Protein AF-D6D701-F1 (afdb_monomer_lite)

Sequence (117 aa):
MNKLYTLIYSVLIFTCLSCQQQTPQTQIEQTAIDFCEAFYNFNYTVAKEWSTPSSQSYLSFLASNVGQTHLEQLKTRGAAKVSVISSEIDANLEEASVVCQIKNAFVIHPIGEKWNT

Organism: NCBI:txid657309

Structure (mmCIF, N/CA/C/O backbone):
data_AF-D6D701-F1
#
_entry.id   AF-D6D701-F1
#
loop_
_atom_site.group_PDB
_atom_site.id
_atom_site.type_symbol
_atom_site.label_atom_id
_atom_site.label_alt_id
_atom_site.label_comp_id
_atom_site.label_asym_id
_atom_site.label_entity_id
_atom_site.label_seq_id
_atom_site.pdbx_PDB_ins_code
_atom_site.Cartn_x
_atom_site.Cartn_y
_atom_site.Cartn_z
_atom_site.occupancy
_atom_site.B_iso_or_equiv
_atom_site.auth_seq_id
_atom_site.auth_comp_id
_atom_site.auth_asym_id
_atom_site.auth_atom_id
_atom_site.pdbx_PDB_model_num
ATOM 1 N N . MET A 1 1 ? 43.244 -17.785 15.304 1.00 57.25 1 MET A N 1
ATOM 2 C CA . MET A 1 1 ? 42.059 -18.563 14.876 1.00 57.25 1 MET A CA 1
ATOM 3 C C . MET A 1 1 ? 40.802 -17.719 14.647 1.00 57.25 1 MET A C 1
ATOM 5 O O . MET A 1 1 ? 40.149 -17.979 13.653 1.00 57.25 1 MET A O 1
ATOM 9 N N . ASN A 1 2 ? 40.483 -16.679 15.434 1.00 58.97 2 ASN A N 1
ATOM 10 C CA . ASN A 1 2 ? 39.237 -15.900 15.237 1.00 58.97 2 ASN A CA 1
ATOM 11 C C . ASN A 1 2 ? 39.099 -15.181 13.881 1.00 58.97 2 ASN A C 1
ATOM 13 O O . ASN A 1 2 ? 38.012 -15.164 13.325 1.00 58.97 2 ASN A O 1
ATOM 17 N N . LYS A 1 3 ? 40.185 -14.639 13.311 1.00 56.88 3 LYS A N 1
ATOM 18 C CA . LYS A 1 3 ? 40.118 -13.855 12.060 1.00 56.88 3 LYS A CA 1
ATOM 19 C C . LYS A 1 3 ? 39.718 -14.678 10.827 1.00 56.88 3 LYS A C 1
ATOM 21 O O . LYS A 1 3 ? 39.060 -14.149 9.941 1.00 56.88 3 LYS A O 1
ATOM 26 N N . LEU A 1 4 ? 40.085 -15.964 10.788 1.00 70.06 4 LEU A N 1
ATOM 27 C CA . LEU A 1 4 ? 39.739 -16.861 9.681 1.00 70.06 4 LEU A CA 1
ATOM 28 C C . LEU A 1 4 ? 38.243 -17.204 9.703 1.00 70.06 4 LEU A C 1
ATOM 30 O O . LEU A 1 4 ? 37.595 -17.149 8.666 1.00 70.06 4 LEU A O 1
ATOM 34 N N . TYR A 1 5 ? 37.680 -17.453 10.890 1.00 63.91 5 TYR A N 1
ATOM 35 C CA . TYR A 1 5 ? 36.239 -17.651 11.051 1.00 63.91 5 TYR A CA 1
ATOM 36 C C . TYR A 1 5 ? 35.454 -16.386 10.696 1.00 63.91 5 TYR A C 1
ATOM 38 O O . TYR A 1 5 ? 34.478 -16.480 9.964 1.00 63.91 5 TYR A O 1
ATOM 46 N N . THR A 1 6 ? 35.899 -15.198 11.122 1.00 65.81 6 THR A N 1
ATOM 47 C CA . THR A 1 6 ? 35.238 -13.933 10.751 1.00 65.81 6 THR A CA 1
ATOM 48 C C . THR A 1 6 ? 35.228 -13.705 9.236 1.00 65.81 6 THR A C 1
ATOM 50 O O . THR A 1 6 ? 34.201 -13.309 8.693 1.00 65.81 6 THR A O 1
ATOM 53 N N . LEU A 1 7 ? 36.331 -14.007 8.541 1.00 66.62 7 LEU A N 1
ATOM 54 C CA . LEU A 1 7 ? 36.407 -13.926 7.078 1.00 66.62 7 LEU A CA 1
ATOM 55 C C . LEU A 1 7 ? 35.458 -14.924 6.402 1.00 66.62 7 LEU A C 1
ATOM 57 O O . LEU A 1 7 ? 34.691 -14.531 5.527 1.00 66.62 7 LEU A O 1
ATOM 61 N N . ILE A 1 8 ? 35.439 -16.179 6.856 1.00 73.38 8 ILE A N 1
ATOM 62 C CA . ILE A 1 8 ? 34.544 -17.218 6.326 1.00 73.38 8 ILE A CA 1
ATOM 63 C C . ILE A 1 8 ? 33.070 -16.833 6.528 1.00 73.38 8 ILE A C 1
ATOM 65 O O . ILE A 1 8 ? 32.294 -16.890 5.576 1.00 73.38 8 ILE A O 1
ATOM 69 N N . TYR A 1 9 ? 32.690 -16.360 7.720 1.00 64.19 9 TYR A N 1
ATOM 70 C CA . TYR A 1 9 ? 31.333 -15.872 7.981 1.00 64.19 9 TYR A CA 1
ATOM 71 C C . TYR A 1 9 ? 30.985 -14.645 7.126 1.00 64.19 9 TYR A C 1
ATOM 73 O O . TYR A 1 9 ? 29.876 -14.570 6.609 1.00 64.19 9 TYR A O 1
ATOM 81 N N . SER A 1 10 ? 31.922 -13.715 6.907 1.00 62.47 10 SER A N 1
ATOM 82 C CA . SER A 1 10 ? 31.676 -12.535 6.062 1.00 62.47 10 SER A CA 1
ATOM 83 C C . SER A 1 10 ? 31.431 -12.892 4.588 1.00 62.47 10 SER A C 1
ATOM 85 O O . SER A 1 10 ? 30.541 -12.323 3.961 1.00 62.47 10 SER A O 1
ATOM 87 N N . VAL A 1 11 ? 32.149 -13.889 4.056 1.00 64.94 11 VAL A N 1
ATOM 88 C CA . VAL A 1 11 ? 31.971 -14.392 2.682 1.00 64.94 11 VAL A CA 1
ATOM 89 C C . VAL A 1 11 ? 30.662 -15.183 2.545 1.00 64.94 11 VAL A C 1
ATOM 91 O O . VAL A 1 11 ? 29.958 -15.052 1.543 1.00 64.94 11 VAL A O 1
ATOM 94 N N . LEU A 1 12 ? 30.285 -15.956 3.569 1.00 60.28 12 LEU A N 1
ATOM 95 C CA . LEU A 1 12 ? 28.999 -16.666 3.616 1.00 60.28 12 LEU A CA 1
ATOM 96 C C . LEU A 1 12 ? 27.800 -15.704 3.668 1.00 60.28 12 LEU A C 1
ATOM 98 O O . LEU A 1 12 ? 26.803 -15.937 2.995 1.00 60.28 12 LEU A O 1
ATOM 102 N N . ILE A 1 13 ? 27.896 -14.591 4.400 1.00 60.75 13 ILE A N 1
ATOM 103 C CA . ILE A 1 13 ? 26.811 -13.596 4.467 1.00 60.75 13 ILE A CA 1
ATOM 104 C C . ILE A 1 13 ? 26.647 -12.862 3.121 1.00 60.75 13 ILE A C 1
ATOM 106 O O . ILE A 1 13 ? 25.521 -12.672 2.662 1.00 60.75 13 ILE A O 1
ATOM 110 N N . PHE A 1 14 ? 27.746 -12.513 2.440 1.00 56.22 14 PHE A N 1
ATOM 111 C CA . PHE A 1 14 ? 27.701 -11.842 1.129 1.00 56.22 14 PHE A CA 1
ATOM 112 C C . PHE A 1 14 ? 27.130 -12.720 0.001 1.00 56.22 14 PHE A C 1
ATOM 114 O O . PHE A 1 14 ? 26.435 -12.220 -0.888 1.00 56.22 14 PHE A O 1
ATOM 121 N N . THR A 1 15 ? 27.376 -14.032 0.039 1.00 57.12 15 THR A N 1
ATOM 122 C CA . THR A 1 15 ? 26.845 -14.972 -0.965 1.00 57.12 15 THR A CA 1
ATOM 123 C C . THR A 1 15 ? 25.345 -15.217 -0.793 1.00 57.12 15 THR A C 1
ATOM 125 O O . THR A 1 15 ? 24.647 -15.354 -1.792 1.00 57.12 15 THR A O 1
ATOM 128 N N . CYS A 1 16 ? 24.815 -15.158 0.435 1.00 56.31 16 CYS A N 1
ATOM 129 C CA . CYS A 1 16 ? 23.373 -15.263 0.685 1.00 56.31 16 CYS A CA 1
ATOM 130 C C . CYS A 1 16 ? 22.577 -14.027 0.220 1.00 56.31 16 CYS A C 1
ATOM 132 O O . CYS A 1 16 ? 21.482 -14.182 -0.313 1.00 56.31 16 CYS A O 1
ATOM 134 N N . LEU A 1 17 ? 23.119 -12.812 0.374 1.00 55.47 17 LEU A N 1
ATOM 135 C CA . LEU A 1 17 ? 22.460 -11.564 -0.061 1.00 55.47 17 LEU A CA 1
ATOM 136 C C . LEU A 1 17 ? 22.391 -11.422 -1.591 1.00 55.47 17 LEU A C 1
ATOM 138 O O . LEU A 1 17 ? 21.453 -10.832 -2.119 1.00 55.47 17 LEU A O 1
ATOM 142 N N . SER A 1 18 ? 23.350 -12.009 -2.310 1.00 51.84 18 SER A N 1
ATOM 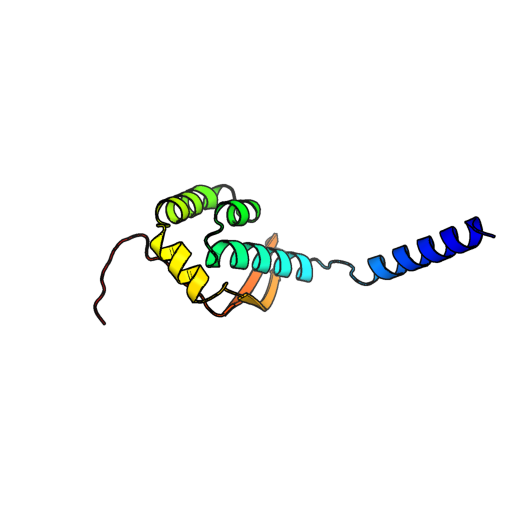143 C CA . SER A 1 18 ? 23.391 -11.988 -3.780 1.00 51.84 18 SER A CA 1
ATOM 144 C C . SER A 1 18 ? 22.340 -12.909 -4.428 1.00 51.84 18 SER A C 1
ATOM 146 O O . SER A 1 18 ? 22.066 -12.788 -5.618 1.00 51.84 18 SER A O 1
ATOM 148 N N . CYS A 1 19 ? 21.729 -13.817 -3.655 1.00 56.16 19 CYS A N 1
ATOM 149 C CA . CYS A 1 19 ? 20.710 -14.752 -4.143 1.00 56.16 19 CYS A CA 1
ATOM 150 C C . CYS A 1 19 ? 19.294 -14.151 -4.235 1.00 56.16 19 CYS A C 1
ATOM 152 O O . CYS A 1 19 ? 18.407 -14.797 -4.787 1.00 56.16 19 CYS A O 1
ATOM 154 N N . GLN A 1 20 ? 19.067 -12.927 -3.745 1.00 58.38 20 GLN A N 1
ATOM 155 C CA . GLN A 1 20 ? 17.823 -12.171 -3.954 1.00 58.38 20 GLN A CA 1
ATOM 156 C C . GLN A 1 20 ? 18.100 -10.901 -4.763 1.00 58.38 20 GLN A C 1
ATOM 158 O O . GLN A 1 20 ? 17.807 -9.790 -4.325 1.00 58.38 20 GLN A O 1
ATOM 163 N N . GLN A 1 21 ? 18.702 -11.042 -5.945 1.00 61.25 21 GLN A N 1
ATOM 164 C CA . GLN A 1 21 ? 18.865 -9.903 -6.841 1.00 61.25 21 GLN A CA 1
ATOM 165 C C . GLN A 1 21 ? 17.478 -9.385 -7.254 1.00 61.25 21 GLN A C 1
ATOM 167 O O . GLN A 1 21 ? 16.737 -10.054 -7.974 1.00 61.25 21 GLN A O 1
ATOM 172 N N . GLN A 1 22 ? 17.119 -8.201 -6.754 1.00 68.88 22 GLN A N 1
ATOM 173 C CA . GLN A 1 22 ? 15.848 -7.546 -7.042 1.00 68.88 22 GLN A CA 1
ATOM 174 C C . GLN A 1 22 ? 15.801 -7.218 -8.542 1.00 68.88 22 GLN A C 1
ATOM 176 O O . GLN A 1 22 ? 16.579 -6.405 -9.041 1.00 68.88 22 GLN A O 1
ATOM 181 N N . THR A 1 23 ? 14.921 -7.893 -9.275 1.00 89.88 23 THR A N 1
ATOM 182 C CA . THR A 1 23 ? 14.620 -7.570 -10.675 1.00 89.88 23 THR A CA 1
ATOM 183 C C . THR A 1 23 ? 13.644 -6.390 -10.730 1.00 89.88 23 THR A C 1
ATOM 185 O O . THR A 1 23 ? 12.877 -6.213 -9.777 1.00 89.88 23 THR A O 1
ATOM 188 N N . PRO A 1 24 ? 13.597 -5.617 -11.833 1.00 92.25 24 PRO A N 1
ATOM 189 C CA . PRO A 1 24 ? 12.573 -4.586 -12.017 1.00 92.25 24 PRO A CA 1
ATOM 190 C C . PRO A 1 24 ? 11.150 -5.117 -11.792 1.00 92.25 24 PRO A C 1
ATOM 192 O O . PRO A 1 24 ? 10.353 -4.466 -11.126 1.00 92.25 24 PRO A O 1
ATOM 195 N N . GLN A 1 25 ? 10.870 -6.349 -12.236 1.00 94.25 25 GLN A N 1
ATOM 196 C CA . GLN A 1 25 ? 9.588 -7.018 -12.001 1.00 94.25 25 GLN A CA 1
ATOM 197 C C . GLN A 1 25 ? 9.290 -7.168 -10.504 1.00 94.25 25 GLN A C 1
ATOM 199 O O . GLN A 1 25 ? 8.260 -6.723 -10.012 1.00 94.25 25 GLN A O 1
ATOM 204 N N . THR A 1 26 ? 10.228 -7.733 -9.743 1.00 94.19 26 THR A N 1
ATOM 205 C CA . THR A 1 26 ? 10.044 -7.911 -8.294 1.00 94.19 26 THR A CA 1
ATOM 206 C C . THR A 1 26 ? 9.977 -6.579 -7.539 1.00 94.19 26 THR A C 1
ATOM 208 O O . THR A 1 26 ? 9.366 -6.514 -6.478 1.00 94.19 26 THR A O 1
ATOM 211 N N . GLN A 1 27 ? 10.581 -5.506 -8.069 1.00 94.00 27 GLN A N 1
ATOM 212 C CA . GLN A 1 27 ? 10.482 -4.159 -7.498 1.00 94.00 27 GLN A CA 1
ATOM 213 C C . GLN A 1 27 ? 9.062 -3.610 -7.631 1.00 94.00 27 GLN A C 1
ATOM 215 O O . GLN A 1 27 ? 8.477 -3.231 -6.620 1.00 94.00 27 GLN A O 1
ATOM 220 N N . ILE A 1 28 ? 8.489 -3.620 -8.840 1.00 95.88 28 ILE A N 1
ATOM 221 C CA . ILE A 1 28 ? 7.125 -3.112 -9.060 1.00 95.88 28 ILE A CA 1
ATOM 222 C C . ILE A 1 28 ? 6.088 -3.932 -8.289 1.00 95.88 28 ILE A C 1
ATOM 224 O O . ILE A 1 28 ? 5.138 -3.375 -7.744 1.00 95.88 28 ILE A O 1
ATOM 228 N N . GLU A 1 29 ? 6.294 -5.247 -8.190 1.00 97.44 29 GLU A N 1
ATOM 229 C CA . GLU A 1 29 ? 5.428 -6.146 -7.434 1.00 97.44 29 GLU A CA 1
ATOM 230 C C . GLU A 1 29 ? 5.466 -5.827 -5.945 1.00 97.44 29 GLU A C 1
ATOM 232 O O . GLU A 1 29 ? 4.411 -5.686 -5.327 1.00 97.44 29 GLU A O 1
ATOM 237 N N . GLN A 1 30 ? 6.663 -5.657 -5.378 1.00 96.75 30 GLN A N 1
ATOM 238 C CA . GLN A 1 30 ? 6.807 -5.315 -3.968 1.00 96.75 30 GLN A CA 1
ATOM 239 C C . GLN A 1 30 ? 6.242 -3.924 -3.670 1.00 96.75 30 GLN A C 1
ATOM 241 O O . GLN A 1 30 ? 5.491 -3.776 -2.714 1.00 96.75 30 GLN A O 1
ATOM 246 N N . THR A 1 31 ? 6.501 -2.927 -4.521 1.00 96.38 31 THR A N 1
ATOM 247 C CA . THR A 1 31 ? 5.907 -1.590 -4.375 1.00 96.38 31 THR A CA 1
ATOM 248 C C . THR A 1 31 ? 4.379 -1.641 -4.418 1.00 96.38 31 THR A C 1
ATOM 250 O O . THR A 1 31 ? 3.720 -0.994 -3.603 1.00 96.38 31 THR A O 1
ATOM 253 N N . ALA A 1 32 ? 3.792 -2.432 -5.322 1.00 98.00 32 ALA A N 1
ATOM 254 C CA . ALA A 1 32 ? 2.345 -2.609 -5.386 1.00 98.00 32 ALA A CA 1
ATOM 255 C C . ALA A 1 32 ? 1.791 -3.318 -4.139 1.00 98.00 32 ALA A C 1
ATOM 257 O O . ALA A 1 32 ? 0.724 -2.934 -3.651 1.00 98.00 32 ALA A O 1
ATOM 258 N N . ILE A 1 33 ? 2.503 -4.319 -3.607 1.00 98.06 33 ILE A N 1
ATOM 259 C CA . ILE A 1 33 ? 2.162 -4.984 -2.342 1.00 98.06 33 ILE A CA 1
ATOM 260 C C . ILE A 1 33 ? 2.199 -3.979 -1.191 1.00 98.06 33 ILE A C 1
ATOM 262 O O . ILE A 1 33 ? 1.189 -3.833 -0.507 1.00 98.06 33 ILE A O 1
ATOM 266 N N . ASP A 1 34 ? 3.301 -3.250 -1.019 1.00 97.81 34 ASP A N 1
ATOM 267 C CA . ASP A 1 34 ? 3.503 -2.307 0.085 1.00 97.81 34 ASP A CA 1
ATOM 268 C C . ASP A 1 34 ? 2.450 -1.191 0.061 1.00 97.81 34 ASP A C 1
ATOM 270 O O . ASP A 1 34 ? 1.837 -0.873 1.087 1.00 97.81 34 ASP A O 1
ATOM 274 N N . PHE A 1 35 ? 2.164 -0.646 -1.127 1.00 97.94 35 PHE A N 1
ATOM 275 C CA . PHE A 1 35 ? 1.081 0.314 -1.311 1.00 97.94 35 PHE A CA 1
ATOM 276 C C . PHE A 1 35 ? -0.279 -0.286 -0.932 1.00 97.94 35 PHE A C 1
ATOM 278 O O . PHE A 1 35 ? -1.010 0.309 -0.139 1.00 97.94 35 PHE A O 1
ATOM 285 N N . CYS A 1 36 ? -0.637 -1.451 -1.481 1.00 97.56 36 CYS A N 1
ATOM 286 C CA . CYS A 1 36 ? -1.942 -2.070 -1.246 1.00 97.56 36 CYS A CA 1
ATOM 287 C C . CYS A 1 36 ? -2.125 -2.482 0.220 1.00 97.56 36 CYS A C 1
ATOM 289 O O . CYS A 1 36 ? -3.200 -2.273 0.781 1.00 97.56 36 CYS A O 1
ATOM 291 N N . GLU A 1 37 ? -1.101 -3.040 0.864 1.00 97.50 37 GLU A N 1
ATOM 292 C CA . GLU A 1 37 ? -1.152 -3.403 2.279 1.00 97.50 37 GLU A CA 1
ATOM 293 C C . GLU A 1 37 ? -1.339 -2.165 3.147 1.00 97.50 37 GLU A C 1
ATOM 295 O O . GLU A 1 37 ? -2.196 -2.172 4.031 1.00 97.50 37 GLU A O 1
ATOM 300 N N . ALA A 1 38 ? -0.618 -1.078 2.870 1.00 97.62 38 ALA A N 1
ATOM 301 C CA . ALA A 1 38 ? -0.823 0.178 3.575 1.00 97.62 38 ALA A CA 1
ATOM 302 C C . ALA A 1 38 ? -2.234 0.743 3.329 1.00 97.62 38 ALA A C 1
ATOM 304 O O . ALA A 1 38 ? -2.935 1.097 4.279 1.00 97.62 38 ALA A O 1
ATOM 305 N N . PHE A 1 39 ? -2.684 0.778 2.073 1.00 97.00 39 PHE A N 1
ATOM 306 C CA . PHE A 1 39 ? -3.971 1.344 1.668 1.00 97.00 39 PHE A CA 1
ATOM 307 C C . PHE A 1 39 ? -5.162 0.585 2.272 1.00 97.00 39 PHE A C 1
ATOM 309 O O . PHE A 1 39 ? -5.996 1.178 2.959 1.00 97.00 39 PHE A O 1
ATOM 316 N N . TYR A 1 40 ? -5.231 -0.735 2.074 1.00 96.69 40 TYR A N 1
ATOM 317 C CA . TYR A 1 40 ? -6.355 -1.560 2.533 1.00 96.69 40 TYR A CA 1
ATOM 318 C C . TYR A 1 40 ? -6.352 -1.823 4.045 1.00 96.69 40 TYR A C 1
ATOM 320 O O . TYR A 1 40 ? -7.349 -2.311 4.574 1.00 96.69 40 TYR A O 1
ATOM 328 N N . ASN A 1 41 ? -5.273 -1.464 4.748 1.00 96.88 41 ASN A N 1
ATOM 329 C CA . ASN A 1 41 ? -5.214 -1.432 6.212 1.00 96.88 41 ASN A CA 1
ATOM 330 C C . ASN A 1 41 ? -5.292 -0.005 6.789 1.00 96.88 41 ASN A C 1
ATOM 332 O O . ASN A 1 41 ? -4.927 0.218 7.943 1.00 96.88 41 ASN A O 1
ATOM 336 N N . PHE A 1 42 ? -5.769 0.963 5.999 1.00 96.50 42 PHE A N 1
ATOM 337 C CA . PHE A 1 42 ? -5.985 2.365 6.386 1.00 96.50 42 PHE A CA 1
ATOM 338 C C . PHE A 1 42 ? -4.740 3.121 6.866 1.00 96.50 42 PHE A C 1
ATOM 340 O O . PHE A 1 42 ? -4.848 4.189 7.473 1.00 96.50 4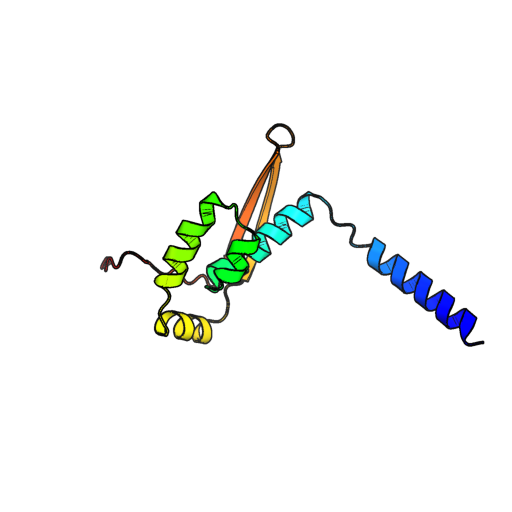2 PHE A O 1
ATOM 347 N N . ASN A 1 43 ? -3.546 2.623 6.552 1.00 96.38 43 ASN A N 1
ATOM 348 C CA . ASN A 1 43 ? -2.293 3.318 6.803 1.00 96.38 43 ASN A CA 1
ATOM 349 C C . ASN A 1 43 ? -1.956 4.250 5.631 1.00 96.38 43 ASN A C 1
ATOM 351 O O . ASN A 1 43 ? -0.991 4.057 4.891 1.00 96.38 43 ASN A O 1
ATOM 355 N N . TYR A 1 44 ? -2.775 5.287 5.456 1.00 96.19 44 TYR A N 1
ATOM 356 C CA . TYR A 1 44 ? -2.621 6.235 4.352 1.00 96.19 44 TYR A CA 1
ATOM 357 C C . TYR A 1 44 ? -1.352 7.088 4.446 1.00 96.19 44 TYR A C 1
ATOM 359 O O . TYR A 1 44 ? -0.928 7.643 3.438 1.00 96.19 44 TYR A O 1
ATOM 367 N N . THR A 1 45 ? -0.733 7.194 5.626 1.00 95.06 45 THR A N 1
ATOM 368 C CA . THR A 1 45 ? 0.582 7.832 5.767 1.00 95.06 45 THR A CA 1
ATOM 369 C C . THR A 1 45 ? 1.642 7.029 5.022 1.00 95.06 45 THR A C 1
ATOM 371 O O . THR A 1 45 ? 2.334 7.598 4.188 1.00 95.06 45 THR A O 1
ATOM 374 N N . VAL A 1 46 ? 1.702 5.711 5.240 1.00 97.00 46 VAL A N 1
ATOM 375 C CA . VAL A 1 46 ? 2.638 4.832 4.519 1.00 97.00 46 VAL A CA 1
ATOM 376 C C . VAL A 1 46 ? 2.245 4.696 3.048 1.00 97.00 46 VAL A C 1
ATOM 378 O O . VAL A 1 46 ? 3.102 4.762 2.177 1.00 97.00 46 VAL A O 1
ATOM 381 N N . ALA A 1 47 ? 0.950 4.602 2.725 1.00 97.38 47 ALA A N 1
ATOM 382 C CA . ALA A 1 47 ? 0.509 4.513 1.328 1.00 97.38 47 ALA A CA 1
ATOM 383 C C . ALA A 1 47 ? 0.943 5.732 0.488 1.00 97.38 47 ALA A C 1
ATOM 385 O O . ALA A 1 47 ? 1.168 5.604 -0.714 1.00 97.38 47 ALA A O 1
ATOM 386 N N . LYS A 1 48 ? 1.091 6.912 1.110 1.00 96.44 48 LYS A N 1
ATOM 387 C CA . LYS A 1 48 ? 1.580 8.117 0.426 1.00 96.44 48 LYS A CA 1
ATOM 388 C C . LYS A 1 48 ? 3.032 8.002 -0.030 1.00 96.44 48 LYS A C 1
ATOM 390 O O . LYS A 1 48 ? 3.353 8.572 -1.070 1.00 96.44 48 LYS A O 1
ATOM 395 N N . GLU A 1 49 ? 3.874 7.278 0.706 1.00 95.38 49 GLU A N 1
ATOM 396 C CA . GLU A 1 49 ? 5.297 7.082 0.381 1.00 95.38 49 GLU A CA 1
ATOM 397 C C . GLU A 1 49 ? 5.481 6.339 -0.951 1.00 95.38 49 GLU A C 1
ATOM 399 O O . GLU A 1 49 ? 6.459 6.565 -1.656 1.00 95.38 49 GLU A O 1
ATOM 404 N N . TRP A 1 50 ? 4.487 5.533 -1.336 1.00 95.69 50 TRP A N 1
ATOM 405 C CA . TRP A 1 50 ? 4.452 4.759 -2.581 1.00 95.69 50 TRP A CA 1
ATOM 406 C C . TRP A 1 50 ? 3.624 5.415 -3.693 1.00 95.69 50 TRP A C 1
ATOM 408 O O . TRP A 1 50 ? 3.330 4.784 -4.706 1.00 95.69 50 TRP A O 1
ATOM 418 N N . SER A 1 51 ? 3.192 6.664 -3.500 1.00 95.56 51 SER A N 1
ATOM 419 C CA . SER A 1 51 ? 2.246 7.338 -4.391 1.00 95.56 51 SER A CA 1
ATOM 420 C C . SER A 1 51 ? 2.847 8.560 -5.076 1.00 95.56 51 SER A C 1
ATOM 422 O O . SER A 1 51 ? 3.758 9.214 -4.566 1.00 95.56 51 SER A O 1
ATOM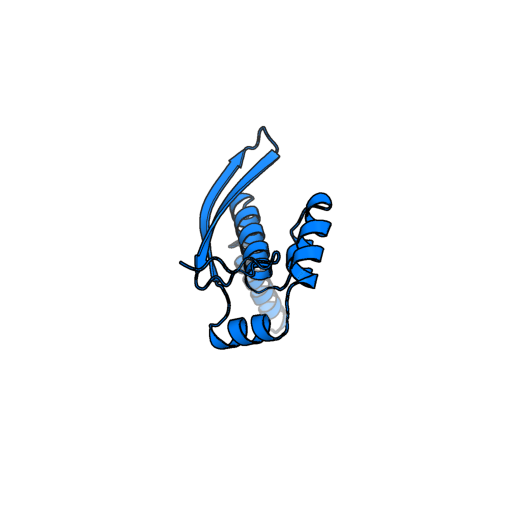 424 N N . THR A 1 52 ? 2.282 8.922 -6.226 1.00 94.81 52 THR A N 1
ATOM 425 C CA . THR A 1 52 ? 2.632 10.171 -6.903 1.00 94.81 52 THR A CA 1
ATOM 426 C C . THR A 1 52 ? 2.141 11.388 -6.108 1.00 94.81 52 THR A C 1
ATOM 428 O O . THR A 1 52 ? 1.105 11.315 -5.436 1.00 94.81 52 THR A O 1
ATOM 431 N N . PRO A 1 53 ? 2.797 12.559 -6.236 1.00 96.00 53 PRO A N 1
ATOM 432 C CA . PRO A 1 53 ? 2.326 13.796 -5.610 1.00 96.00 53 PRO A CA 1
ATOM 433 C C . PRO A 1 53 ? 0.863 14.133 -5.934 1.00 96.00 53 PRO A C 1
ATOM 435 O O . PRO A 1 53 ? 0.127 14.583 -5.057 1.00 96.00 53 PRO A O 1
ATOM 438 N N . SER A 1 54 ? 0.411 13.855 -7.164 1.00 96.44 54 SER A N 1
ATOM 439 C CA . SER A 1 54 ? -0.973 14.100 -7.593 1.00 96.44 54 SER A CA 1
ATOM 440 C C . SER A 1 54 ? -2.007 13.254 -6.839 1.00 96.44 54 SER A C 1
ATOM 442 O O . SER A 1 54 ? -3.143 13.695 -6.668 1.00 96.44 54 SER A O 1
ATOM 444 N N . SER A 1 55 ? -1.623 12.081 -6.330 1.00 95.25 55 SER A N 1
ATOM 445 C CA . SER A 1 55 ? -2.516 11.171 -5.598 1.00 95.25 55 SER A CA 1
ATOM 446 C C . SER A 1 55 ? -2.651 11.519 -4.109 1.00 95.25 55 SER A C 1
ATOM 448 O O . SER A 1 55 ? -3.587 11.068 -3.442 1.00 95.25 55 SER A O 1
ATOM 450 N N . GLN A 1 56 ? -1.756 12.345 -3.555 1.00 94.69 56 GLN A N 1
ATOM 451 C CA . GLN A 1 56 ? -1.692 12.585 -2.108 1.00 94.69 56 GLN A CA 1
ATOM 452 C C . GLN A 1 56 ? -2.937 13.278 -1.540 1.00 94.69 56 GLN A C 1
ATOM 454 O O . GLN A 1 56 ? -3.336 12.983 -0.408 1.00 94.69 56 GLN A O 1
ATOM 459 N N . SER A 1 57 ? -3.573 14.176 -2.299 1.00 95.56 57 SER A N 1
ATOM 460 C CA . SER A 1 57 ? -4.818 14.838 -1.879 1.00 95.56 57 SER A CA 1
ATOM 461 C C . SER A 1 57 ? -5.953 13.831 -1.696 1.00 95.56 57 SER A C 1
ATOM 463 O O . SER A 1 57 ? -6.670 13.890 -0.698 1.00 95.56 57 SER A O 1
ATOM 465 N N . TYR A 1 58 ? -6.064 12.852 -2.599 1.00 94.12 58 TYR A N 1
ATOM 466 C CA . TYR A 1 58 ? -7.053 11.781 -2.494 1.00 94.12 58 TYR A CA 1
ATOM 467 C C . TYR A 1 58 ? -6.791 10.886 -1.275 1.00 94.12 58 TYR A C 1
ATOM 469 O O . TYR A 1 58 ? -7.696 10.644 -0.479 1.00 94.12 58 TYR A O 1
ATOM 477 N N . LEU A 1 59 ? -5.536 10.482 -1.049 1.00 95.62 59 LEU A N 1
ATOM 478 C CA . LEU A 1 59 ? -5.163 9.699 0.137 1.00 95.62 59 LEU A CA 1
ATOM 479 C C . LEU A 1 59 ? -5.406 10.470 1.444 1.00 95.62 59 LEU A C 1
ATOM 481 O O . LEU A 1 59 ? -5.804 9.884 2.447 1.00 95.62 59 LEU A O 1
ATOM 485 N N . SER A 1 60 ? -5.204 11.791 1.442 1.00 95.44 60 SER A N 1
ATOM 486 C CA . SER A 1 60 ? -5.496 12.650 2.601 1.00 95.44 60 SER A CA 1
ATOM 487 C C . SER A 1 60 ? -6.993 12.728 2.888 1.00 95.44 60 SER A C 1
ATOM 489 O O . SER A 1 60 ? -7.393 12.660 4.047 1.00 95.44 60 SER A O 1
ATOM 491 N N . PHE A 1 61 ? -7.812 12.820 1.840 1.00 94.56 61 PHE A N 1
ATOM 492 C CA . PHE A 1 61 ? -9.265 12.769 1.956 1.00 94.56 61 PHE A CA 1
ATOM 493 C C . PHE A 1 61 ? -9.747 11.420 2.509 1.00 94.56 61 PHE A C 1
ATOM 495 O O . PHE A 1 61 ? -10.568 11.390 3.423 1.00 94.56 61 PHE A O 1
ATOM 502 N N . LEU A 1 62 ? -9.221 10.292 2.024 1.00 94.19 62 LEU A N 1
ATOM 503 C CA . LEU A 1 62 ? -9.568 8.981 2.584 1.00 94.19 62 LEU A CA 1
ATOM 504 C C . LEU A 1 62 ? -9.176 8.877 4.062 1.00 94.19 62 LEU A C 1
ATOM 506 O O . LEU A 1 62 ? -9.988 8.450 4.881 1.00 94.19 62 LEU A O 1
ATOM 510 N N . ALA A 1 63 ? -7.974 9.344 4.413 1.00 94.25 63 ALA A N 1
ATOM 511 C CA . ALA A 1 63 ? -7.497 9.365 5.791 1.00 94.25 63 ALA A CA 1
ATOM 512 C C . ALA A 1 63 ? -8.417 10.174 6.718 1.00 94.25 63 ALA A C 1
ATOM 514 O O . ALA A 1 63 ? -8.741 9.705 7.807 1.00 94.25 63 ALA A O 1
ATOM 515 N N . SER A 1 64 ? -8.899 11.346 6.282 1.00 94.25 64 SER A N 1
ATOM 516 C CA . SER A 1 64 ? -9.810 12.172 7.090 1.00 94.25 64 SER A CA 1
ATOM 517 C C . SER A 1 64 ? -11.189 11.543 7.311 1.00 94.25 64 SER A C 1
ATOM 519 O O . SER A 1 64 ? -11.921 11.984 8.191 1.00 94.25 64 SER A O 1
ATOM 521 N N . ASN A 1 65 ? -11.548 10.522 6.528 1.00 93.25 65 ASN A N 1
ATOM 522 C CA . ASN A 1 65 ? -12.810 9.788 6.645 1.00 93.25 65 ASN A CA 1
ATOM 523 C C . ASN A 1 65 ? -12.673 8.469 7.431 1.00 93.25 65 ASN A C 1
ATOM 525 O O . ASN A 1 65 ? -13.653 7.737 7.603 1.00 93.25 65 ASN A O 1
ATOM 529 N N . VAL A 1 66 ? -11.482 8.144 7.946 1.00 93.06 66 VAL A N 1
ATOM 530 C CA . VAL A 1 66 ? -11.296 6.969 8.806 1.00 93.06 66 VAL A CA 1
ATOM 531 C C . VAL A 1 66 ? -11.634 7.309 10.250 1.00 93.06 66 VAL A C 1
ATOM 533 O O . VAL A 1 66 ? -10.845 7.908 10.973 1.00 93.06 66 VAL A O 1
ATOM 536 N N . GLY A 1 67 ? -12.821 6.888 10.684 1.00 92.50 67 GLY A N 1
ATOM 537 C CA . GLY A 1 67 ? -13.211 6.903 12.087 1.00 92.50 67 GLY A CA 1
ATOM 538 C C . GLY A 1 67 ? -12.661 5.719 12.889 1.00 92.50 67 GLY A C 1
ATOM 539 O O . GLY A 1 67 ? -12.253 4.689 12.348 1.00 92.50 67 GLY A O 1
ATOM 540 N N . GLN A 1 68 ? -12.736 5.846 14.214 1.00 93.69 68 GLN A N 1
ATOM 541 C CA . GLN A 1 68 ? -12.318 4.816 15.169 1.00 93.69 68 GLN A CA 1
ATOM 542 C C . GLN A 1 68 ? -13.051 3.478 14.968 1.00 93.69 68 GLN A C 1
ATOM 544 O O . GLN A 1 68 ? -12.441 2.416 15.068 1.00 93.69 68 GLN A O 1
ATOM 549 N N . THR A 1 69 ? -14.336 3.522 14.607 1.00 93.31 69 THR A N 1
ATOM 550 C CA . THR A 1 69 ? -15.146 2.329 14.316 1.00 93.31 69 THR A CA 1
ATOM 551 C C . THR A 1 69 ? -14.581 1.515 13.153 1.00 93.31 69 THR A C 1
ATOM 553 O O . THR A 1 69 ? -14.597 0.286 13.201 1.00 93.31 69 THR A O 1
ATOM 556 N N . HIS A 1 70 ? -14.021 2.173 12.133 1.00 93.12 70 HIS A N 1
ATOM 557 C CA . HIS A 1 70 ? -13.386 1.485 11.013 1.00 93.12 70 HIS A CA 1
ATOM 558 C C . HIS A 1 70 ? -12.104 0.763 11.454 1.00 93.12 70 HIS A C 1
ATOM 560 O O . HIS A 1 70 ? -11.853 -0.370 11.044 1.00 93.12 70 HIS A O 1
ATOM 566 N N . LEU A 1 71 ? -11.312 1.392 12.330 1.00 93.56 71 LEU A N 1
ATOM 567 C CA . LEU A 1 71 ? -10.090 0.796 12.881 1.00 93.56 71 LEU A CA 1
ATOM 568 C C . LEU A 1 71 ? -10.397 -0.409 13.778 1.00 93.56 71 LEU A C 1
ATOM 570 O O . LEU A 1 71 ? -9.681 -1.407 13.747 1.00 93.56 71 LEU A O 1
ATOM 574 N N . GLU A 1 72 ? -11.464 -0.338 14.570 1.00 94.75 72 GLU A N 1
ATOM 575 C CA . GLU A 1 72 ? -11.919 -1.451 15.407 1.00 94.75 72 GLU A CA 1
ATOM 576 C C . GLU A 1 72 ? -12.411 -2.626 14.563 1.00 94.75 72 GLU A C 1
ATOM 578 O O . GLU A 1 72 ? -11.995 -3.761 14.795 1.00 94.75 72 GLU A O 1
ATOM 583 N N . GLN A 1 73 ? -13.204 -2.361 13.523 1.00 91.94 73 GLN A N 1
ATOM 584 C CA . GLN A 1 73 ? -13.634 -3.393 12.578 1.00 91.94 73 GLN A CA 1
ATOM 585 C C . GLN A 1 73 ? -12.449 -4.047 11.864 1.00 91.94 73 GLN A C 1
ATOM 587 O O . GLN A 1 73 ? -12.429 -5.271 11.730 1.00 91.94 73 GLN A O 1
ATOM 592 N N . LEU A 1 74 ? -11.442 -3.266 11.457 1.00 94.12 74 LEU A N 1
ATOM 593 C CA . LEU A 1 74 ? -10.209 -3.803 10.881 1.00 94.12 74 LEU A CA 1
ATOM 594 C C . LEU A 1 74 ? -9.486 -4.724 11.878 1.00 94.12 74 LEU A C 1
ATOM 596 O O . LEU A 1 74 ? -9.097 -5.832 11.518 1.00 94.12 74 LEU A O 1
ATOM 600 N N . LYS A 1 75 ? -9.365 -4.322 13.152 1.00 93.19 75 LYS A N 1
ATOM 601 C CA . LYS A 1 75 ? -8.758 -5.162 14.202 1.00 93.19 75 LYS A CA 1
ATOM 602 C C . LYS A 1 75 ? -9.517 -6.472 14.412 1.00 93.19 75 LYS A C 1
ATOM 604 O O . LYS A 1 75 ? -8.883 -7.515 14.540 1.00 93.19 75 LYS A O 1
ATOM 609 N N . THR A 1 76 ? -10.849 -6.436 14.432 1.00 94.75 76 THR A N 1
ATOM 610 C CA . THR A 1 76 ? -11.681 -7.636 14.613 1.00 94.75 76 THR A CA 1
ATOM 611 C C . THR A 1 76 ? -11.610 -8.576 13.413 1.00 94.75 76 THR A C 1
ATOM 613 O O . THR A 1 76 ? -11.542 -9.789 13.589 1.00 94.75 76 THR A O 1
ATOM 616 N N . ARG A 1 77 ? -11.622 -8.034 12.190 1.00 93.44 77 ARG A N 1
ATOM 617 C CA . ARG A 1 77 ? -11.556 -8.830 10.954 1.00 93.44 77 ARG A CA 1
ATOM 618 C C . ARG A 1 77 ? -10.149 -9.348 10.666 1.00 93.44 77 ARG A C 1
ATOM 620 O O . ARG A 1 77 ? -10.008 -10.342 9.959 1.00 93.44 77 ARG A O 1
ATOM 627 N N . GLY A 1 78 ? -9.123 -8.684 11.188 1.00 94.50 78 GLY A N 1
ATOM 628 C CA . GLY A 1 78 ? -7.726 -8.905 10.837 1.00 94.50 78 GLY A CA 1
ATOM 629 C C . GLY A 1 78 ? -7.289 -8.054 9.644 1.00 94.50 78 GLY A C 1
ATOM 630 O O . GLY A 1 78 ? -8.110 -7.505 8.913 1.00 94.50 78 GLY A O 1
ATOM 631 N N . ALA A 1 79 ? -5.975 -7.954 9.447 1.00 94.38 79 ALA A N 1
ATOM 632 C CA . ALA A 1 79 ? -5.403 -7.163 8.364 1.00 94.38 79 ALA A CA 1
ATOM 633 C C . ALA A 1 79 ? -5.766 -7.726 6.978 1.00 94.38 79 ALA A C 1
ATOM 635 O O . ALA A 1 79 ? -5.876 -8.946 6.791 1.00 94.38 79 ALA A O 1
ATOM 636 N N . ALA A 1 80 ? -5.916 -6.830 6.005 1.00 96.50 80 ALA A N 1
ATOM 637 C CA . ALA A 1 80 ? -5.928 -7.178 4.597 1.00 96.50 80 ALA A CA 1
ATOM 638 C C . ALA A 1 80 ? -4.555 -7.729 4.192 1.00 96.50 80 ALA A C 1
ATOM 640 O O . ALA A 1 80 ? -3.523 -7.239 4.654 1.00 96.50 80 ALA A O 1
ATOM 641 N N . LYS A 1 81 ? -4.557 -8.748 3.331 1.00 96.75 81 LYS A N 1
ATOM 642 C CA . LYS A 1 81 ? -3.345 -9.373 2.786 1.00 96.75 81 LYS A CA 1
ATOM 643 C C . LYS A 1 81 ? -3.341 -9.268 1.276 1.00 96.75 81 LYS A C 1
ATOM 645 O O . LYS A 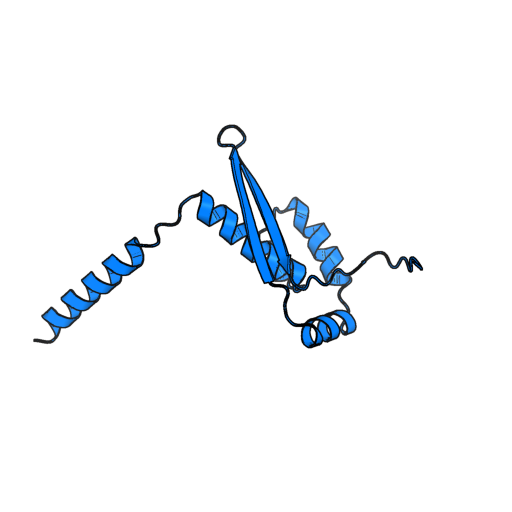1 81 ? -4.389 -9.458 0.651 1.00 96.75 81 LYS A O 1
ATOM 650 N N . VAL A 1 82 ? -2.167 -9.026 0.710 1.00 98.06 82 VAL A N 1
ATOM 651 C CA . VAL A 1 82 ? -2.002 -8.777 -0.721 1.00 98.06 82 VAL A CA 1
ATOM 652 C C . VAL A 1 82 ? -1.168 -9.883 -1.353 1.00 98.06 82 VAL A C 1
ATOM 654 O O . VAL A 1 82 ? -0.210 -10.376 -0.767 1.00 98.06 82 VAL A O 1
ATOM 657 N N . SER A 1 83 ? -1.546 -10.290 -2.559 1.00 97.94 83 SER A N 1
ATOM 658 C CA . SER A 1 83 ? -0.724 -11.148 -3.413 1.00 97.94 83 SER A CA 1
ATOM 659 C C . SER A 1 83 ? -0.820 -10.684 -4.857 1.00 97.94 83 SER A C 1
ATOM 661 O O . SER A 1 83 ? -1.911 -10.347 -5.316 1.00 97.94 83 SER A O 1
ATOM 663 N N . VAL A 1 84 ? 0.289 -10.711 -5.587 1.00 98.12 84 VAL A N 1
ATOM 664 C CA . VAL A 1 84 ? 0.306 -10.389 -7.018 1.00 98.12 84 VAL A CA 1
ATOM 665 C C . VAL A 1 84 ? -0.297 -11.544 -7.818 1.00 98.12 84 VAL A C 1
ATOM 667 O O . VAL A 1 84 ? 0.019 -12.708 -7.578 1.00 98.12 84 VAL A O 1
ATOM 670 N N . ILE A 1 85 ? -1.192 -11.217 -8.750 1.00 98.19 85 ILE A N 1
ATOM 671 C CA . ILE A 1 85 ? -1.735 -12.147 -9.750 1.00 98.19 85 ILE A CA 1
ATOM 672 C C . ILE A 1 85 ? -0.883 -12.087 -11.019 1.00 98.19 85 ILE A C 1
ATOM 674 O O . ILE A 1 85 ? -0.530 -13.122 -11.580 1.00 98.19 85 ILE A O 1
ATOM 678 N N . SER A 1 86 ? -0.582 -10.874 -11.477 1.00 98.06 86 SER A N 1
ATOM 679 C CA . SER A 1 86 ? 0.197 -10.625 -12.685 1.00 98.06 86 SER A CA 1
ATOM 680 C C . SER A 1 86 ? 0.819 -9.236 -12.647 1.00 98.06 86 SER A C 1
ATOM 682 O O . SER A 1 86 ? 0.343 -8.345 -11.941 1.00 98.06 86 SER A O 1
ATOM 684 N N . SER A 1 87 ? 1.861 -9.048 -13.441 1.00 97.69 87 SER A N 1
ATOM 685 C CA . SER A 1 87 ? 2.629 -7.813 -13.527 1.00 97.69 87 SER A CA 1
ATOM 686 C C . SER A 1 87 ? 3.203 -7.680 -14.941 1.00 97.69 87 SER A C 1
ATOM 688 O O . SER A 1 87 ? 3.584 -8.673 -15.561 1.00 97.69 87 SER A O 1
ATOM 690 N N . GLU A 1 88 ? 3.246 -6.461 -15.465 1.00 97.44 88 GLU A N 1
ATOM 691 C CA . GLU A 1 88 ? 3.749 -6.141 -16.803 1.00 97.44 88 GLU A CA 1
ATOM 692 C C . GLU A 1 88 ? 4.516 -4.818 -16.757 1.00 97.44 88 GLU A C 1
ATOM 694 O O . GLU A 1 88 ? 4.100 -3.882 -16.072 1.00 97.44 88 GLU A O 1
ATOM 699 N N . ILE A 1 89 ? 5.635 -4.751 -17.479 1.00 96.62 89 ILE A N 1
ATOM 700 C CA . ILE A 1 89 ? 6.437 -3.537 -17.656 1.00 96.62 89 ILE A CA 1
ATOM 701 C C . ILE A 1 89 ? 6.407 -3.178 -19.137 1.00 96.62 89 ILE A C 1
ATOM 703 O O . ILE A 1 89 ? 6.892 -3.952 -19.966 1.00 96.62 89 ILE A O 1
ATOM 707 N N . ASP A 1 90 ? 5.901 -1.990 -19.455 1.00 94.75 90 ASP A N 1
ATOM 708 C CA . ASP A 1 90 ? 6.059 -1.386 -20.771 1.00 94.75 90 ASP A CA 1
ATOM 709 C C . ASP A 1 90 ? 7.271 -0.450 -20.753 1.00 94.75 90 ASP A C 1
ATOM 711 O O . ASP A 1 90 ? 7.215 0.704 -20.324 1.00 94.75 90 ASP A O 1
ATOM 715 N N . ALA A 1 91 ? 8.396 -0.967 -21.243 1.00 89.88 91 ALA A N 1
ATOM 716 C CA . ALA A 1 91 ? 9.643 -0.215 -21.311 1.00 89.88 91 ALA A CA 1
ATOM 717 C C . ALA A 1 91 ? 9.604 0.953 -22.316 1.00 89.88 91 ALA A C 1
ATOM 719 O O . ALA A 1 91 ? 10.460 1.829 -22.233 1.00 89.88 91 ALA A O 1
ATOM 720 N N . ASN A 1 92 ? 8.650 0.982 -23.256 1.00 93.44 92 ASN A N 1
ATOM 721 C CA . ASN A 1 92 ? 8.517 2.091 -24.208 1.00 93.44 92 ASN A CA 1
ATOM 722 C C . ASN A 1 92 ? 7.767 3.274 -23.593 1.00 93.44 92 ASN A C 1
ATOM 724 O O . ASN A 1 92 ? 8.014 4.416 -23.976 1.00 93.44 92 ASN A O 1
ATOM 728 N N . LEU A 1 93 ? 6.839 2.986 -22.679 1.00 91.81 93 LEU A N 1
ATOM 729 C CA . LEU A 1 93 ? 6.029 3.988 -21.988 1.00 91.81 93 LEU A CA 1
ATOM 730 C C . LEU A 1 93 ? 6.607 4.388 -20.626 1.00 91.81 93 LEU A C 1
ATOM 732 O O . LEU A 1 93 ? 6.107 5.330 -20.024 1.00 91.81 93 LEU A O 1
ATOM 736 N N . GLU A 1 94 ? 7.655 3.705 -20.154 1.00 91.88 94 GLU A N 1
ATOM 737 C CA . GLU A 1 94 ? 8.188 3.848 -18.788 1.00 91.88 94 GLU A CA 1
ATOM 738 C C . GLU A 1 94 ? 7.113 3.579 -17.716 1.00 91.88 94 GLU A C 1
ATOM 740 O O . GLU A 1 94 ? 7.124 4.147 -16.622 1.00 91.88 94 GLU A O 1
ATOM 745 N N . GLU A 1 95 ? 6.183 2.675 -18.028 1.00 94.25 95 GLU A N 1
ATOM 746 C CA . GLU A 1 95 ? 5.036 2.338 -17.191 1.00 94.25 95 GLU A CA 1
ATOM 747 C C . GLU A 1 95 ? 5.070 0.869 -16.773 1.00 94.25 95 GLU A C 1
ATOM 749 O O . GLU A 1 95 ? 5.613 -0.006 -17.450 1.00 94.25 95 GLU A O 1
ATOM 754 N N . ALA A 1 96 ? 4.454 0.587 -15.631 1.00 96.25 96 ALA A N 1
ATOM 755 C CA . ALA A 1 96 ? 4.266 -0.764 -15.141 1.00 96.25 96 ALA A CA 1
ATOM 756 C C . ALA A 1 96 ? 2.859 -0.927 -14.575 1.00 96.25 96 ALA A C 1
ATOM 758 O O . ALA A 1 96 ? 2.332 -0.036 -13.909 1.00 96.25 96 ALA A O 1
ATOM 759 N N . SER A 1 97 ? 2.268 -2.093 -14.813 1.00 97.31 97 SER A N 1
ATOM 760 C CA . SER A 1 97 ? 0.955 -2.470 -14.300 1.00 97.31 97 SER A CA 1
ATOM 761 C C . SER A 1 97 ? 1.079 -3.718 -13.445 1.00 97.31 97 SER A C 1
ATOM 763 O O . SER A 1 97 ? 1.660 -4.712 -13.870 1.00 97.31 97 SER A O 1
ATOM 765 N N . VAL A 1 98 ? 0.510 -3.690 -12.241 1.00 98.31 98 VAL A N 1
ATOM 766 C CA . VAL A 1 98 ? 0.471 -4.843 -11.334 1.00 98.31 98 VAL A CA 1
ATOM 767 C C . VAL A 1 98 ? -0.969 -5.091 -10.912 1.00 98.31 98 VAL A C 1
ATOM 769 O O . VAL A 1 98 ? -1.657 -4.192 -10.431 1.00 98.31 98 VAL A O 1
ATOM 772 N N . VAL A 1 99 ? -1.430 -6.326 -11.085 1.00 98.38 99 VAL A N 1
ATOM 773 C CA . VAL A 1 99 ? -2.757 -6.772 -10.664 1.00 98.38 99 VAL A CA 1
ATOM 774 C C . VAL A 1 99 ? -2.617 -7.514 -9.341 1.00 98.38 99 VAL A C 1
ATOM 776 O O . VAL A 1 99 ? -2.030 -8.595 -9.279 1.00 98.38 99 VAL A O 1
ATOM 779 N N . CYS A 1 100 ? -3.188 -6.946 -8.281 1.00 98.25 100 CYS A N 1
ATOM 780 C CA . CYS A 1 100 ? -3.147 -7.506 -6.934 1.00 98.25 100 CYS A CA 1
ATOM 781 C C . CYS A 1 100 ? -4.482 -8.154 -6.546 1.00 98.25 100 CYS A C 1
ATOM 783 O O . CYS A 1 100 ? -5.553 -7.571 -6.712 1.00 98.25 100 CYS A O 1
ATOM 785 N N . GLN A 1 101 ? -4.421 -9.339 -5.941 1.00 98.12 101 GLN A N 1
ATOM 786 C CA . GLN A 1 101 ? -5.522 -9.907 -5.171 1.00 98.12 101 GLN A CA 1
ATOM 787 C C . GLN A 1 101 ? -5.452 -9.394 -3.735 1.00 98.12 101 GLN A C 1
ATOM 789 O O . GLN A 1 101 ? -4.426 -9.533 -3.070 1.00 98.12 101 GLN A O 1
ATOM 794 N N . ILE A 1 102 ? -6.576 -8.879 -3.237 1.00 97.62 102 ILE A N 1
ATOM 795 C CA . ILE A 1 102 ? -6.713 -8.431 -1.851 1.00 97.62 102 ILE A CA 1
ATOM 796 C C . ILE A 1 102 ? -7.620 -9.404 -1.108 1.00 97.62 102 ILE A C 1
ATOM 798 O O . ILE A 1 102 ? -8.790 -9.577 -1.455 1.00 97.62 102 ILE A O 1
ATOM 802 N N . LYS A 1 103 ? -7.095 -10.038 -0.063 1.00 96.38 103 LYS A N 1
ATOM 803 C CA . LYS A 1 103 ? -7.887 -10.861 0.855 1.00 96.38 103 LYS A CA 1
ATOM 804 C C . LYS A 1 103 ? -8.243 -10.051 2.087 1.00 96.38 103 LYS A C 1
ATOM 806 O O . LYS A 1 103 ? -7.410 -9.312 2.601 1.00 96.38 103 LYS A O 1
A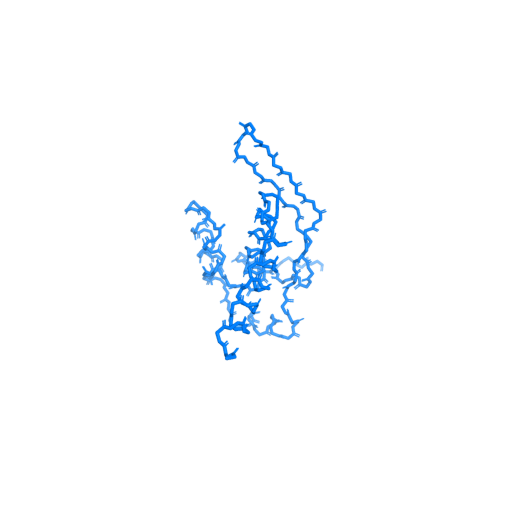TOM 811 N N . ASN A 1 104 ? -9.468 -10.251 2.578 1.00 93.88 104 ASN A N 1
ATOM 812 C CA . ASN A 1 104 ? -10.006 -9.566 3.754 1.00 93.88 104 ASN A CA 1
ATOM 813 C C . ASN A 1 104 ? -10.055 -8.032 3.615 1.00 93.88 104 ASN A C 1
ATOM 815 O O . ASN A 1 104 ? -9.837 -7.303 4.577 1.00 93.88 104 ASN A O 1
ATOM 819 N N . ALA A 1 105 ? -10.351 -7.541 2.408 1.00 91.56 105 ALA A N 1
ATOM 820 C CA . ALA A 1 105 ? -10.500 -6.113 2.172 1.00 91.56 105 ALA A CA 1
ATOM 821 C C . ALA A 1 105 ? -11.653 -5.535 3.007 1.00 91.56 105 ALA A C 1
ATOM 823 O O . ALA A 1 105 ? -12.759 -6.095 3.074 1.00 91.56 105 ALA A O 1
ATOM 824 N N . PHE A 1 106 ? -11.395 -4.383 3.616 1.00 89.75 106 PHE A N 1
ATOM 825 C CA . PHE A 1 106 ? -12.417 -3.555 4.222 1.00 89.75 106 PHE A CA 1
ATOM 826 C C . PHE A 1 106 ? -12.374 -2.175 3.572 1.00 89.75 106 PHE A C 1
ATOM 828 O O . PHE A 1 106 ? -11.387 -1.457 3.679 1.00 89.75 106 PHE A O 1
ATOM 835 N N . VAL A 1 107 ? -13.436 -1.841 2.844 1.00 85.25 107 VAL A N 1
ATOM 836 C CA . VAL A 1 107 ? -13.529 -0.599 2.078 1.00 85.25 107 VAL A CA 1
ATOM 837 C C . VAL A 1 107 ? -14.443 0.359 2.826 1.00 85.25 107 VAL A C 1
ATOM 839 O O . VAL A 1 107 ? -15.571 0.010 3.172 1.00 85.25 107 VAL A O 1
ATOM 842 N N . ILE A 1 108 ? -13.939 1.562 3.083 1.00 83.50 108 ILE A N 1
ATOM 843 C CA . ILE A 1 108 ? -14.731 2.663 3.627 1.00 83.50 108 ILE A CA 1
ATOM 844 C C . ILE A 1 108 ? -15.314 3.425 2.444 1.00 83.50 108 ILE A C 1
ATOM 846 O O . ILE A 1 108 ? -14.593 3.754 1.504 1.00 83.50 108 ILE A O 1
ATOM 850 N N . HIS A 1 109 ? -16.604 3.739 2.511 1.00 80.62 109 HIS A N 1
ATOM 851 C CA . HIS A 1 109 ? -17.247 4.657 1.579 1.00 80.62 109 HIS A CA 1
ATOM 852 C C . HIS A 1 109 ? -17.200 6.066 2.187 1.00 80.62 109 HIS A C 1
ATOM 854 O O . HIS A 1 109 ? -17.971 6.352 3.102 1.00 80.62 109 HIS A O 1
ATOM 860 N N . PRO A 1 110 ? -16.277 6.941 1.741 1.00 69.12 110 PRO A N 1
ATOM 861 C CA . PRO A 1 110 ? -16.083 8.260 2.348 1.00 69.12 110 PRO A CA 1
ATOM 862 C C . PRO A 1 110 ? -17.246 9.219 2.054 1.00 69.12 110 PRO A C 1
ATOM 864 O O . PRO A 1 110 ? -17.440 10.199 2.764 1.00 69.12 110 PRO A O 1
ATOM 867 N N . ILE A 1 111 ? -18.038 8.933 1.020 1.00 71.94 111 ILE A N 1
ATOM 868 C CA . ILE A 1 111 ? -19.298 9.615 0.738 1.00 71.94 111 ILE A CA 1
ATOM 869 C C . ILE A 1 111 ? -20.378 8.694 1.294 1.00 71.94 111 ILE A C 1
ATOM 871 O O . ILE A 1 111 ? -20.580 7.596 0.776 1.00 71.94 111 ILE A O 1
ATOM 875 N N . GLY A 1 112 ? -20.981 9.090 2.413 1.00 55.41 112 GLY A N 1
ATOM 876 C CA . GLY A 1 112 ? -21.938 8.276 3.154 1.00 55.41 112 GLY A CA 1
ATOM 877 C C . GLY A 1 112 ? -23.231 8.044 2.380 1.00 55.41 112 GLY A C 1
ATOM 878 O O . GLY A 1 112 ? -24.244 8.663 2.683 1.00 55.41 112 GLY A O 1
ATOM 879 N N . GLU A 1 113 ? -23.226 7.135 1.414 1.00 48.62 113 GLU A N 1
ATOM 880 C CA . GLU A 1 113 ? -24.450 6.634 0.808 1.00 48.62 113 GLU A CA 1
ATOM 881 C C . GLU A 1 113 ? -24.778 5.265 1.402 1.00 48.62 113 GLU A C 1
ATOM 883 O O . GLU A 1 113 ? -24.138 4.249 1.128 1.00 48.62 113 GLU A O 1
ATOM 888 N N . LYS A 1 114 ? -25.804 5.252 2.258 1.00 43.41 114 LYS A N 1
ATOM 889 C CA . LYS A 1 114 ? -26.531 4.032 2.603 1.00 43.41 114 LYS A CA 1
ATOM 890 C C . LYS A 1 114 ? -27.266 3.562 1.349 1.00 43.41 114 LYS A C 1
ATOM 892 O O . LYS A 1 114 ? -28.403 3.967 1.122 1.00 43.41 114 LYS A O 1
ATOM 897 N N . TRP A 1 115 ? -26.647 2.703 0.552 1.00 49.00 115 TRP A N 1
ATOM 898 C CA . TRP A 1 115 ? -27.393 1.919 -0.424 1.00 49.00 115 TRP A CA 1
ATOM 899 C C . TRP A 1 115 ? -27.884 0.655 0.269 1.00 49.00 115 TRP A C 1
ATOM 901 O O . TRP A 1 115 ? -27.122 -0.274 0.527 1.00 49.00 115 TRP A O 1
ATOM 911 N N . ASN A 1 116 ? -29.169 0.664 0.626 1.00 41.12 116 ASN A N 1
ATOM 912 C CA . ASN A 1 116 ? -29.881 -0.558 0.974 1.00 41.12 116 ASN A CA 1
ATOM 913 C C . ASN A 1 116 ? -29.836 -1.462 -0.266 1.00 41.12 116 ASN A C 1
ATOM 915 O O . ASN A 1 116 ? -30.328 -1.062 -1.323 1.00 41.12 116 ASN A O 1
ATOM 919 N N . THR A 1 117 ? -29.210 -2.630 -0.139 1.00 45.28 117 THR A N 1
ATOM 920 C CA . THR A 1 117 ? -29.416 -3.748 -1.070 1.00 45.28 117 THR A CA 1
ATOM 921 C C . THR A 1 117 ? -30.505 -4.646 -0.517 1.00 45.28 117 THR A C 1
ATOM 923 O O . THR A 1 117 ? -30.581 -4.768 0.728 1.00 45.28 117 THR A O 1
#

Foldseek 3Di:
DVVVVVVVVVVVVVVVVVVCPQDPFNVVQVLVQQLCQCVQLLVLVSNVVSDDPVCNVVSVLSNVLDDPVLNVVCVVQDGKGKDWPDKDADPVVRDIDTDIDIDSGDDDDSPDDPDDD

Secondary structure (DSSP, 8-state):
-HHH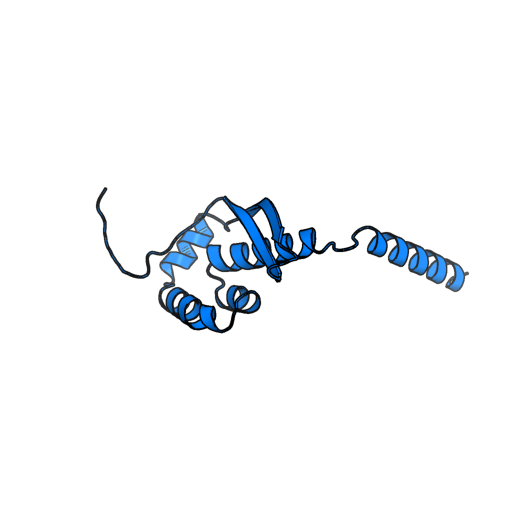HHHHHHHHHHHHHGGG---HHHHHHHHHHHHHHHHHTT-HHHHHHTS-GGGHHHHHHHHHT--HHHHHHHHHH---EEEEEEEEEETTTTEEEEEEEEES-----SS------

pLDDT: mean 85.76, std 16.44, range [41.12, 98.38]

Radius of gyration: 20.31 Å; chains: 1; bounding box: 72×33×40 Å